Protein AF-A0A4V1VKL9-F1 (afdb_monomer_lite)

Foldseek 3Di:
DPPCLQPAAEFEDDVTQWDHDPDLVPIDHDPCSQVVVVVVCVSNVNRYDYDYPDDPVSVVVHYVGD

Secondary structure (DSSP, 8-state):
--TTTTPPEEEE-BTTTB---SSGGG----TTHHHHHHHHHHHTTT-EEEE-SS-HHHHTTTS---

Sequence (66 aa):
MGPIADAALFLDFDGTLVEIAPRPDAVRVPDHLPALLQRLTEGLGGALAIVSGRALAELEHFLPVP

Structure (mmCIF, N/CA/C/O backbone):
data_AF-A0A4V1VKL9-F1
#
_entry.id   AF-A0A4V1VKL9-F1
#
loop_
_atom_site.group_PDB
_atom_site.id
_atom_site.type_symbol
_atom_site.label_atom_id
_atom_site.label_alt_id
_atom_site.label_comp_id
_atom_site.label_asym_id
_atom_site.label_entity_id
_atom_site.label_seq_id
_atom_site.pdbx_PDB_ins_code
_atom_site.Cartn_x
_atom_site.Cartn_y
_atom_site.Cartn_z
_atom_site.occupancy
_atom_site.B_iso_or_equiv
_atom_site.auth_seq_id
_atom_site.auth_comp_id
_atom_site.auth_asym_id
_atom_site.auth_atom_id
_atom_site.pdbx_PDB_model_num
ATOM 1 N N . MET A 1 1 ? -8.982 -4.016 18.016 1.00 60.81 1 MET A N 1
ATOM 2 C CA . MET A 1 1 ? -7.625 -3.611 17.594 1.00 60.81 1 MET A CA 1
ATOM 3 C C . MET A 1 1 ? -6.977 -2.905 18.765 1.00 60.81 1 MET A C 1
ATOM 5 O O . MET A 1 1 ? -7.694 -2.241 19.495 1.00 60.81 1 MET A O 1
ATOM 9 N N . GLY A 1 2 ? -5.691 -3.143 19.026 1.00 71.69 2 GLY A N 1
ATOM 10 C CA . GLY A 1 2 ? -4.971 -2.476 20.117 1.00 71.69 2 GLY A CA 1
ATOM 11 C C . GLY A 1 2 ? -4.680 -0.997 19.788 1.00 71.69 2 GLY A C 1
ATOM 12 O O . GLY A 1 2 ? -5.530 -0.355 19.180 1.00 71.69 2 GLY A O 1
ATOM 13 N N . PRO A 1 3 ? -3.494 -0.452 20.113 1.00 64.94 3 PRO A N 1
ATOM 14 C CA . PRO A 1 3 ? -3.162 0.985 20.033 1.00 64.94 3 PRO A CA 1
ATOM 15 C C . PRO A 1 3 ? -3.336 1.703 18.674 1.00 64.94 3 PRO A C 1
ATOM 17 O O . PRO A 1 3 ? -3.070 2.895 18.595 1.00 64.94 3 PRO A O 1
ATOM 20 N N . ILE A 1 4 ? -3.776 1.020 17.616 1.00 74.69 4 ILE A N 1
ATOM 21 C CA . ILE A 1 4 ? -4.028 1.599 16.286 1.00 74.69 4 ILE A CA 1
ATOM 22 C C . ILE A 1 4 ? -5.512 1.855 15.987 1.00 74.69 4 ILE A C 1
ATOM 24 O O . ILE A 1 4 ? -5.820 2.325 14.903 1.00 74.69 4 ILE A O 1
ATOM 28 N N . ALA A 1 5 ? -6.437 1.525 16.898 1.00 75.81 5 ALA A N 1
ATOM 29 C CA . ALA A 1 5 ? -7.877 1.674 16.644 1.00 75.81 5 ALA A CA 1
ATOM 30 C C . ALA A 1 5 ? -8.304 3.128 16.344 1.00 75.81 5 ALA A C 1
ATOM 32 O O . ALA A 1 5 ? -9.221 3.326 15.557 1.00 75.81 5 ALA A O 1
ATOM 33 N N . ASP A 1 6 ? -7.599 4.114 16.909 1.00 84.94 6 ASP A N 1
ATOM 34 C CA . ASP A 1 6 ? -7.832 5.550 16.680 1.00 84.94 6 ASP A CA 1
ATOM 35 C C . ASP A 1 6 ? -6.774 6.182 15.751 1.00 84.94 6 ASP A C 1
ATOM 37 O O . ASP A 1 6 ? -6.598 7.401 15.723 1.00 84.94 6 ASP A O 1
ATOM 41 N N . ALA A 1 7 ? -6.007 5.359 15.028 1.00 90.31 7 ALA A N 1
ATOM 42 C CA . ALA A 1 7 ? -4.951 5.825 14.137 1.00 90.31 7 ALA A CA 1
ATOM 43 C C . ALA A 1 7 ? -5.422 5.879 12.679 1.00 90.31 7 ALA A C 1
ATOM 45 O O . ALA A 1 7 ? -6.263 5.093 12.250 1.00 90.31 7 ALA A O 1
ATOM 46 N N . ALA A 1 8 ? -4.806 6.766 11.898 1.00 94.06 8 ALA A N 1
ATOM 47 C CA . ALA A 1 8 ? -4.862 6.716 10.442 1.00 94.06 8 ALA A CA 1
ATOM 48 C C . ALA A 1 8 ? -3.594 6.042 9.906 1.00 94.06 8 ALA A C 1
ATOM 50 O O . ALA A 1 8 ? -2.480 6.412 10.289 1.00 94.06 8 ALA A O 1
ATOM 51 N N . LEU A 1 9 ? -3.759 5.051 9.031 1.00 94.00 9 LEU A N 1
ATOM 52 C CA . L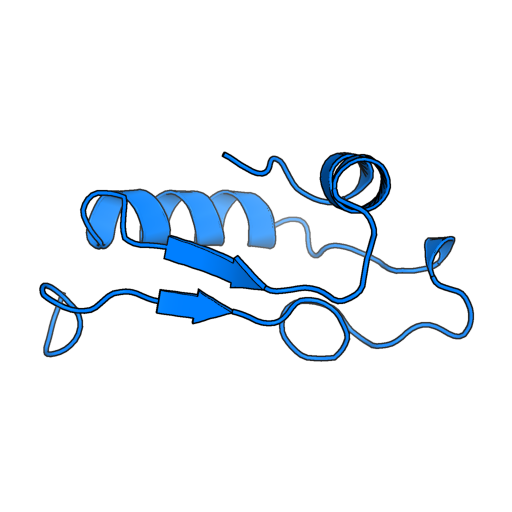EU A 1 9 ? -2.664 4.283 8.453 1.00 94.00 9 LEU A CA 1
ATOM 53 C C . LEU A 1 9 ? -2.352 4.769 7.036 1.00 94.00 9 LEU A C 1
ATOM 55 O O . LEU A 1 9 ? -3.186 4.683 6.140 1.00 94.00 9 LEU A O 1
ATOM 59 N N . PHE A 1 10 ? -1.123 5.232 6.830 1.00 95.75 10 PHE A N 1
ATOM 60 C CA . PHE A 1 10 ? -0.605 5.619 5.521 1.00 95.75 10 PHE A CA 1
ATOM 61 C C . PHE A 1 10 ? 0.458 4.607 5.110 1.00 95.75 10 PHE A C 1
ATOM 63 O O . PHE A 1 10 ? 1.428 4.405 5.842 1.00 95.75 10 PHE A O 1
ATOM 70 N N . LEU A 1 11 ? 0.257 3.950 3.971 1.00 95.56 11 LEU A N 1
ATOM 71 C CA . LEU A 1 11 ? 1.147 2.900 3.480 1.00 95.56 11 LEU A CA 1
ATOM 72 C C . LEU A 1 11 ? 1.734 3.307 2.142 1.00 95.56 11 LEU A C 1
ATOM 74 O O . LEU A 1 11 ? 0.998 3.670 1.228 1.00 95.56 11 LEU A O 1
ATOM 78 N N . ASP A 1 12 ? 3.050 3.202 2.026 1.00 96.56 12 ASP A N 1
ATOM 79 C CA . ASP A 1 12 ? 3.704 3.234 0.726 1.00 96.56 12 ASP A CA 1
ATOM 80 C C . ASP A 1 12 ? 3.422 1.943 -0.063 1.00 96.56 12 ASP A C 1
ATOM 82 O O . ASP A 1 12 ? 3.022 0.934 0.516 1.00 96.56 12 ASP A O 1
ATOM 86 N N . PHE A 1 13 ? 3.585 1.969 -1.386 1.00 95.44 13 PHE A N 1
ATOM 87 C CA . PHE A 1 13 ? 3.332 0.820 -2.255 1.00 95.44 13 PHE A CA 1
ATOM 88 C C . PHE A 1 13 ? 4.626 0.088 -2.640 1.00 95.44 13 PHE A C 1
ATOM 90 O O . PHE A 1 13 ? 4.859 -1.029 -2.170 1.00 95.44 13 PHE A O 1
ATOM 97 N N . ASP A 1 14 ? 5.466 0.696 -3.480 1.00 95.56 14 ASP A N 1
ATOM 98 C CA . ASP A 1 14 ? 6.642 0.051 -4.075 1.00 95.56 14 ASP A CA 1
ATOM 99 C C . ASP A 1 14 ? 7.777 -0.126 -3.064 1.00 95.56 14 ASP A C 1
ATOM 101 O O . ASP A 1 14 ? 8.344 0.838 -2.567 1.00 95.56 14 ASP A O 1
ATOM 105 N N . GLY A 1 15 ? 8.161 -1.372 -2.795 1.00 95.62 15 GLY A N 1
ATOM 106 C CA . GLY A 1 15 ? 9.145 -1.699 -1.761 1.00 95.62 15 GLY A CA 1
ATOM 107 C C . GLY A 1 15 ? 8.570 -1.733 -0.343 1.00 95.62 15 GLY A C 1
ATOM 108 O O . GLY A 1 15 ? 9.325 -1.966 0.600 1.00 95.62 15 GLY A O 1
ATOM 109 N N . THR A 1 16 ? 7.253 -1.548 -0.194 1.00 96.12 16 THR A N 1
ATOM 110 C CA . THR A 1 16 ? 6.544 -1.607 1.093 1.00 96.12 16 THR A CA 1
ATOM 111 C C . THR A 1 16 ? 5.454 -2.681 1.087 1.00 96.12 16 THR A C 1
ATOM 113 O O . THR A 1 16 ? 5.507 -3.625 1.873 1.00 96.12 16 THR A O 1
ATOM 116 N N . LEU A 1 17 ? 4.460 -2.562 0.203 1.00 95.88 17 LEU A N 1
ATOM 117 C CA . LEU A 1 17 ? 3.380 -3.549 0.055 1.00 95.88 17 LEU A CA 1
ATOM 118 C C . LEU A 1 17 ? 3.678 -4.588 -1.022 1.00 95.88 17 LEU A C 1
ATOM 120 O O . LEU A 1 17 ? 3.148 -5.699 -0.988 1.00 95.88 17 LEU A O 1
ATOM 124 N N . VAL A 1 18 ? 4.514 -4.215 -1.983 1.00 95.50 18 VAL A N 1
ATOM 125 C CA . VAL A 1 18 ? 4.966 -5.069 -3.075 1.00 95.50 18 VAL A CA 1
ATOM 126 C C . VAL A 1 18 ? 6.474 -4.951 -3.216 1.00 95.50 18 VAL A C 1
ATOM 128 O O . VAL A 1 18 ? 7.058 -3.916 -2.905 1.00 95.50 18 VAL A O 1
ATOM 131 N N . GLU A 1 19 ? 7.112 -6.002 -3.714 1.00 96.50 19 GLU A N 1
ATOM 132 C CA . GLU A 1 19 ? 8.542 -5.964 -4.011 1.00 96.50 19 GLU A CA 1
ATOM 133 C C . GLU A 1 19 ? 8.845 -5.010 -5.170 1.00 96.50 19 GLU A C 1
ATOM 135 O O . GLU A 1 19 ? 8.091 -4.927 -6.146 1.00 96.50 19 GLU A O 1
ATOM 140 N N . ILE A 1 20 ? 9.990 -4.329 -5.088 1.00 94.44 20 ILE A N 1
ATOM 141 C CA . ILE A 1 20 ? 10.481 -3.499 -6.190 1.00 94.44 20 ILE A CA 1
ATOM 142 C C . ILE A 1 20 ? 10.790 -4.405 -7.385 1.00 94.44 20 ILE A C 1
ATOM 144 O O . ILE A 1 20 ? 11.520 -5.391 -7.276 1.00 94.44 20 ILE A O 1
ATOM 148 N N . ALA A 1 21 ? 10.263 -4.038 -8.552 1.00 94.19 21 ALA A N 1
ATOM 149 C CA . ALA A 1 21 ? 10.502 -4.740 -9.806 1.00 94.19 21 ALA A CA 1
ATOM 150 C C . ALA A 1 21 ? 11.393 -3.912 -10.756 1.00 94.19 21 ALA A C 1
ATOM 152 O O . ALA A 1 21 ? 11.428 -2.685 -10.659 1.00 94.19 21 ALA A O 1
ATOM 153 N N . PRO A 1 22 ? 12.075 -4.543 -11.735 1.00 93.81 22 PRO A N 1
ATOM 154 C CA . PRO A 1 22 ? 12.916 -3.829 -12.705 1.00 93.81 22 PRO A CA 1
ATOM 155 C C . PRO A 1 22 ? 12.166 -2.816 -13.581 1.00 93.81 22 PRO A C 1
ATOM 157 O O . PRO A 1 22 ? 12.789 -1.949 -14.191 1.00 93.81 22 PRO A O 1
ATOM 160 N N . ARG A 1 23 ? 10.840 -2.957 -13.697 1.00 93.00 23 ARG A N 1
ATOM 161 C CA . ARG A 1 23 ? 9.950 -2.032 -14.406 1.00 93.00 23 ARG A CA 1
ATOM 162 C C . ARG A 1 23 ? 8.659 -1.853 -13.599 1.00 93.00 23 ARG A C 1
ATOM 164 O O . ARG A 1 23 ? 8.223 -2.833 -12.989 1.00 93.00 23 ARG A O 1
ATOM 171 N N . PRO A 1 24 ? 8.017 -0.671 -13.631 1.00 87.00 24 PRO A N 1
ATOM 172 C CA . PRO A 1 24 ? 6.805 -0.409 -12.850 1.00 87.00 24 PRO A CA 1
ATOM 173 C C . PRO A 1 24 ? 5.659 -1.397 -13.115 1.00 87.00 24 PRO A C 1
ATOM 175 O O . PRO A 1 24 ? 4.998 -1.848 -12.182 1.00 87.00 24 PRO A O 1
ATOM 178 N N . ASP A 1 25 ? 5.464 -1.801 -14.369 1.00 90.31 25 ASP A N 1
ATOM 179 C CA . ASP A 1 25 ? 4.421 -2.733 -14.816 1.00 90.31 25 ASP A CA 1
ATOM 180 C C . ASP A 1 25 ? 4.721 -4.212 -14.508 1.00 90.31 25 ASP A C 1
ATOM 182 O O . ASP A 1 25 ? 3.872 -5.074 -14.716 1.00 90.31 25 ASP A O 1
ATOM 186 N N . ALA A 1 26 ? 5.928 -4.529 -14.028 1.00 94.06 26 ALA A N 1
ATOM 187 C CA . ALA A 1 26 ? 6.347 -5.893 -13.703 1.00 94.06 26 ALA A CA 1
ATOM 188 C C . ALA A 1 26 ? 6.122 -6.269 -12.227 1.00 94.06 26 ALA A C 1
ATOM 190 O O . ALA A 1 26 ? 6.487 -7.373 -11.811 1.00 94.06 26 ALA A O 1
ATOM 191 N N . VAL A 1 27 ? 5.549 -5.361 -11.436 1.00 95.06 27 VAL A N 1
ATOM 192 C CA . VAL A 1 27 ? 5.189 -5.609 -10.040 1.00 95.06 27 VAL A CA 1
ATOM 193 C C . VAL A 1 27 ? 4.159 -6.731 -9.932 1.00 95.06 27 VAL A C 1
ATOM 195 O O . VAL A 1 27 ? 3.254 -6.862 -10.756 1.00 95.06 27 VAL A O 1
ATOM 198 N N . ARG A 1 28 ? 4.297 -7.551 -8.885 1.00 94.88 28 ARG A N 1
ATOM 199 C CA . ARG A 1 28 ? 3.351 -8.618 -8.551 1.00 94.88 28 ARG A CA 1
ATOM 200 C C . ARG A 1 28 ? 2.686 -8.316 -7.221 1.00 94.88 28 ARG A C 1
ATOM 202 O O . ARG A 1 28 ? 3.357 -8.244 -6.196 1.00 94.88 28 ARG A O 1
ATOM 209 N N . VAL A 1 29 ? 1.365 -8.192 -7.252 1.00 95.38 29 VAL A N 1
ATOM 210 C CA . VAL A 1 29 ? 0.540 -8.058 -6.053 1.00 95.38 29 VAL A CA 1
ATOM 211 C C . VAL A 1 29 ? 0.314 -9.446 -5.458 1.00 95.38 29 VAL A C 1
ATOM 213 O O . VAL A 1 29 ? -0.173 -10.325 -6.170 1.00 95.38 29 VAL A O 1
ATOM 216 N N . PRO A 1 30 ? 0.657 -9.682 -4.181 1.00 95.31 30 PRO A N 1
ATOM 217 C CA . PRO A 1 30 ? 0.311 -10.932 -3.520 1.00 95.31 30 PRO A CA 1
ATOM 218 C C . PRO A 1 30 ? -1.210 -11.115 -3.451 1.00 95.31 30 PRO A C 1
ATOM 220 O O . PRO A 1 30 ? -1.917 -10.199 -3.036 1.00 95.31 30 PRO A O 1
ATOM 223 N N . ASP A 1 31 ? -1.714 -12.313 -3.757 1.00 94.81 31 ASP A N 1
ATOM 224 C CA . ASP A 1 31 ? -3.163 -12.591 -3.833 1.00 94.81 31 ASP A CA 1
ATOM 225 C C . ASP A 1 31 ? -3.937 -12.241 -2.546 1.00 94.81 31 ASP A C 1
ATOM 227 O O . ASP A 1 31 ? -5.123 -11.919 -2.574 1.00 94.81 31 ASP A O 1
ATOM 231 N N . HIS A 1 32 ? -3.266 -12.290 -1.393 1.00 94.44 32 HIS A N 1
ATOM 232 C CA . HIS A 1 32 ? -3.862 -11.989 -0.092 1.00 94.44 32 HIS A CA 1
ATOM 233 C C . HIS A 1 32 ? -3.879 -10.492 0.254 1.00 94.44 32 HIS A C 1
ATOM 235 O O . HIS A 1 32 ? -4.574 -10.102 1.196 1.00 94.44 32 HIS A O 1
ATOM 241 N N . LEU A 1 33 ? -3.109 -9.662 -0.459 1.00 95.00 33 LEU A N 1
ATOM 242 C CA . LEU A 1 33 ? -2.921 -8.252 -0.127 1.00 95.00 33 LEU A CA 1
ATOM 243 C C . LEU A 1 33 ? -4.230 -7.448 -0.225 1.00 95.00 33 LEU A C 1
ATOM 245 O O . LEU A 1 33 ? -4.548 -6.771 0.753 1.00 95.00 33 LEU A O 1
ATOM 249 N N . PRO A 1 34 ? -5.051 -7.554 -1.293 1.00 93.44 34 PRO A N 1
ATOM 250 C CA . PRO A 1 34 ? -6.317 -6.818 -1.364 1.00 93.44 34 PRO A CA 1
ATOM 251 C C . PRO A 1 34 ? -7.258 -7.141 -0.195 1.00 93.44 34 PRO A C 1
ATOM 253 O O . PRO A 1 34 ? -7.777 -6.242 0.464 1.00 93.44 34 PRO A O 1
ATOM 256 N N . ALA A 1 35 ? -7.410 -8.429 0.131 1.00 93.81 35 ALA A N 1
ATOM 257 C CA . ALA A 1 35 ? -8.252 -8.863 1.244 1.00 93.81 35 ALA A CA 1
ATOM 258 C C . ALA A 1 35 ? -7.700 -8.418 2.609 1.00 93.81 35 ALA A C 1
ATOM 260 O O . ALA A 1 35 ? -8.465 -8.196 3.547 1.00 93.81 35 ALA A O 1
ATOM 261 N N . LEU A 1 36 ? -6.376 -8.312 2.757 1.00 94.31 36 LEU A N 1
ATOM 262 C CA . LEU A 1 36 ? -5.750 -7.773 3.963 1.00 94.31 36 LEU A CA 1
ATOM 263 C C . LEU A 1 36 ? -6.022 -6.272 4.111 1.00 94.31 36 LEU A C 1
ATOM 265 O O . LEU A 1 36 ? -6.440 -5.851 5.188 1.00 94.31 36 LEU A O 1
ATOM 269 N N . LEU A 1 37 ? -5.824 -5.492 3.045 1.00 94.38 37 LEU A N 1
ATOM 270 C CA . LEU A 1 37 ? -6.078 -4.050 3.045 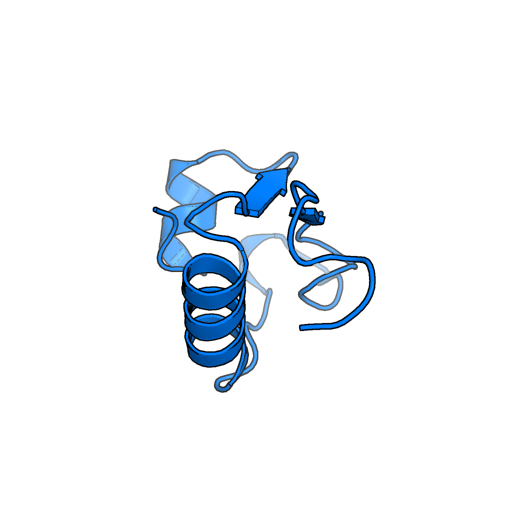1.00 94.38 37 LEU A CA 1
ATOM 271 C C . LEU A 1 37 ? -7.544 -3.752 3.354 1.00 94.38 37 LEU A C 1
ATOM 273 O O . LEU A 1 37 ? -7.812 -2.909 4.201 1.00 94.38 37 LEU A O 1
ATOM 277 N N . GLN A 1 38 ? -8.482 -4.511 2.781 1.00 93.44 38 GLN A N 1
ATOM 278 C CA . GLN A 1 38 ? -9.904 -4.360 3.088 1.00 93.44 38 GLN A CA 1
ATOM 279 C C . GLN A 1 38 ? -10.196 -4.542 4.588 1.00 93.44 38 GLN A C 1
ATOM 281 O O . GLN A 1 38 ? -10.835 -3.686 5.198 1.00 93.44 38 GLN A O 1
ATOM 286 N N . ARG A 1 39 ? -9.682 -5.611 5.217 1.00 93.06 39 ARG A N 1
ATOM 287 C CA . ARG A 1 39 ? -9.877 -5.837 6.662 1.00 93.06 39 ARG A CA 1
ATOM 288 C C . ARG A 1 39 ? -9.244 -4.741 7.521 1.00 93.06 39 ARG A C 1
ATOM 290 O O . ARG A 1 39 ? -9.776 -4.418 8.580 1.00 93.06 39 ARG A O 1
ATOM 297 N N . LEU A 1 40 ? -8.100 -4.198 7.098 1.00 92.31 40 LEU A N 1
ATOM 298 C CA . LEU A 1 40 ? -7.455 -3.081 7.790 1.00 92.31 40 LEU A CA 1
ATOM 299 C C . LEU A 1 40 ? -8.292 -1.808 7.669 1.00 92.31 40 LEU A C 1
ATOM 301 O O . LEU A 1 40 ? -8.535 -1.162 8.683 1.00 92.31 40 LEU A O 1
ATOM 305 N N . THR A 1 41 ? -8.790 -1.489 6.474 1.00 92.44 41 THR A N 1
ATOM 306 C CA . THR A 1 41 ? -9.686 -0.350 6.245 1.00 92.44 41 THR A CA 1
ATOM 307 C C . THR A 1 41 ? -10.942 -0.452 7.110 1.00 92.44 41 THR A C 1
ATOM 309 O O . THR A 1 41 ? -11.290 0.512 7.786 1.00 92.44 41 THR A O 1
ATOM 312 N N . GLU A 1 42 ? -11.589 -1.621 7.163 1.00 92.31 42 GLU A N 1
ATOM 313 C CA . GLU A 1 42 ? -12.763 -1.859 8.019 1.00 92.31 42 GLU A CA 1
ATOM 314 C C . GLU A 1 42 ? -12.430 -1.682 9.509 1.00 92.31 42 GLU A C 1
ATOM 316 O O . GLU A 1 42 ? -13.156 -1.012 10.243 1.00 92.31 42 GLU A O 1
ATOM 321 N N . GLY A 1 43 ? -11.303 -2.240 9.958 1.00 91.25 43 GLY A N 1
ATOM 322 C CA . GLY A 1 43 ? -10.863 -2.152 11.348 1.00 91.25 43 GLY A CA 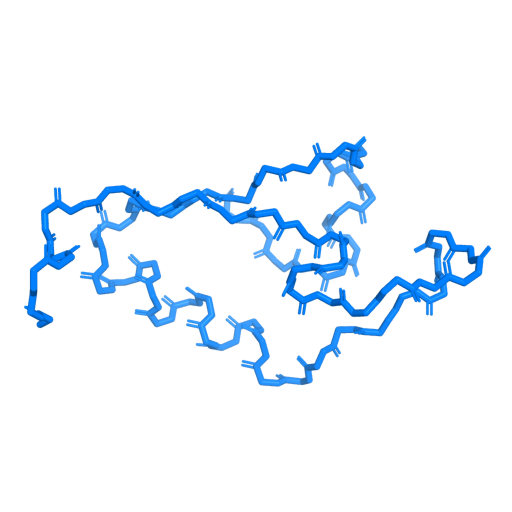1
ATOM 323 C C . GLY A 1 43 ? -10.444 -0.747 11.801 1.00 91.25 43 GLY A C 1
ATOM 324 O O . GLY A 1 43 ? -10.566 -0.428 12.982 1.00 91.25 43 GLY A O 1
ATOM 325 N N . LEU A 1 44 ? -9.979 0.087 10.869 1.00 92.25 44 LEU A N 1
ATOM 326 C CA . LEU A 1 44 ? -9.581 1.482 11.093 1.00 92.25 44 LEU A CA 1
ATOM 327 C C . LEU A 1 44 ? -10.728 2.475 10.836 1.00 92.25 44 LEU A C 1
ATOM 329 O O . LEU A 1 44 ? -10.491 3.677 10.749 1.00 92.25 44 LEU A O 1
ATOM 333 N N . GLY A 1 45 ? -11.965 2.002 10.642 1.00 91.69 45 GLY A N 1
ATOM 334 C CA . GLY A 1 45 ? -13.105 2.879 10.351 1.00 91.69 45 GLY A CA 1
ATOM 335 C C . GLY A 1 45 ? -12.931 3.706 9.071 1.00 91.69 45 GLY A C 1
ATOM 336 O O . GLY A 1 45 ? -13.402 4.838 9.001 1.00 91.69 45 GLY A O 1
ATOM 337 N N . GLY A 1 46 ? -12.224 3.166 8.076 1.00 92.25 46 GLY A N 1
ATOM 338 C CA . GLY A 1 46 ? -11.907 3.846 6.819 1.00 92.25 46 GLY A CA 1
ATOM 339 C C . GLY A 1 46 ? -10.614 4.665 6.839 1.00 92.25 46 GLY A C 1
ATOM 340 O O . GLY A 1 46 ? -10.226 5.191 5.800 1.00 92.25 46 GLY A O 1
ATOM 341 N N . ALA A 1 47 ? -9.914 4.765 7.973 1.00 94.50 47 ALA A N 1
ATOM 342 C CA . ALA A 1 47 ? -8.699 5.569 8.101 1.00 94.50 47 ALA A CA 1
ATOM 343 C C . ALA A 1 47 ? -7.444 4.852 7.554 1.00 94.50 47 ALA A C 1
ATOM 345 O O . ALA A 1 47 ? -6.457 4.671 8.267 1.00 94.50 47 ALA A O 1
ATOM 346 N N . LEU A 1 48 ? -7.476 4.436 6.285 1.00 93.69 48 LEU A N 1
ATOM 347 C CA . LEU A 1 48 ? -6.337 3.869 5.561 1.00 93.69 48 LEU A CA 1
ATOM 348 C C . LEU A 1 48 ? -6.180 4.560 4.206 1.00 93.69 48 LEU A C 1
ATOM 350 O O . LEU A 1 48 ? -7.143 4.671 3.453 1.00 93.69 48 LEU A O 1
ATOM 354 N N . ALA A 1 49 ? -4.958 4.972 3.880 1.00 95.12 49 ALA A N 1
ATOM 355 C CA . ALA A 1 49 ? -4.615 5.523 2.575 1.00 95.12 49 ALA A CA 1
ATOM 356 C C . ALA A 1 49 ? -3.330 4.891 2.026 1.00 95.12 49 ALA A C 1
ATOM 358 O O . ALA A 1 49 ? -2.368 4.659 2.763 1.00 95.12 49 ALA A O 1
ATOM 359 N N . ILE A 1 50 ? -3.305 4.657 0.712 1.00 95.62 50 ILE A N 1
ATOM 360 C CA . ILE A 1 50 ? -2.081 4.313 -0.013 1.00 95.62 50 ILE A CA 1
ATOM 361 C C . ILE A 1 50 ? -1.430 5.606 -0.500 1.00 95.62 50 ILE A C 1
ATOM 363 O O . ILE A 1 50 ? -2.068 6.422 -1.162 1.00 95.62 50 ILE A O 1
ATOM 367 N N . VAL A 1 51 ? -0.156 5.793 -0.172 1.00 95.88 51 VAL A N 1
ATOM 368 C CA . VAL A 1 51 ? 0.652 6.944 -0.575 1.00 95.88 51 VAL A CA 1
ATOM 369 C C . VAL A 1 51 ? 1.711 6.442 -1.539 1.00 95.88 51 VAL A C 1
ATOM 371 O O . VAL A 1 51 ? 2.635 5.758 -1.135 1.00 95.88 51 VAL A O 1
ATOM 374 N N . SER A 1 52 ? 1.585 6.764 -2.821 1.00 94.88 52 SER A N 1
ATOM 375 C CA . SER A 1 52 ? 2.507 6.271 -3.845 1.00 94.88 52 SER A CA 1
ATOM 376 C C . SER A 1 52 ? 2.979 7.403 -4.748 1.00 94.88 52 SER A C 1
ATOM 378 O O . SER A 1 52 ? 2.280 8.397 -4.940 1.00 94.88 52 SER A O 1
ATOM 380 N N . GLY A 1 53 ? 4.168 7.231 -5.328 1.00 94.69 53 GLY A N 1
ATOM 381 C CA . GLY A 1 53 ? 4.639 8.054 -6.442 1.00 94.69 53 GLY A CA 1
ATOM 382 C C . GLY A 1 53 ? 4.010 7.679 -7.791 1.00 94.69 53 GLY A C 1
ATOM 383 O O . GLY A 1 53 ? 4.202 8.406 -8.765 1.00 94.69 53 GLY A O 1
ATOM 384 N N . ARG A 1 54 ? 3.279 6.558 -7.870 1.00 94.00 54 ARG A N 1
ATOM 385 C CA . ARG A 1 54 ? 2.558 6.142 -9.080 1.00 94.00 54 ARG A CA 1
ATOM 386 C C . ARG A 1 54 ? 1.360 7.042 -9.346 1.00 94.00 54 ARG A C 1
ATOM 388 O O . ARG A 1 54 ? 0.736 7.574 -8.429 1.00 94.00 54 ARG A O 1
ATOM 395 N N . ALA A 1 55 ? 0.995 7.164 -10.619 1.00 94.06 55 ALA A N 1
ATOM 396 C CA . ALA A 1 55 ? -0.274 7.779 -10.979 1.00 94.06 55 ALA A CA 1
ATOM 397 C C . ALA A 1 55 ? -1.440 6.923 -10.457 1.00 94.06 55 ALA A C 1
ATOM 399 O O . ALA A 1 55 ? -1.375 5.695 -10.512 1.00 94.06 55 ALA A O 1
ATOM 400 N N . LEU A 1 56 ? -2.530 7.559 -10.016 1.00 92.25 56 LEU A N 1
ATOM 401 C CA . LEU A 1 56 ? -3.707 6.850 -9.495 1.00 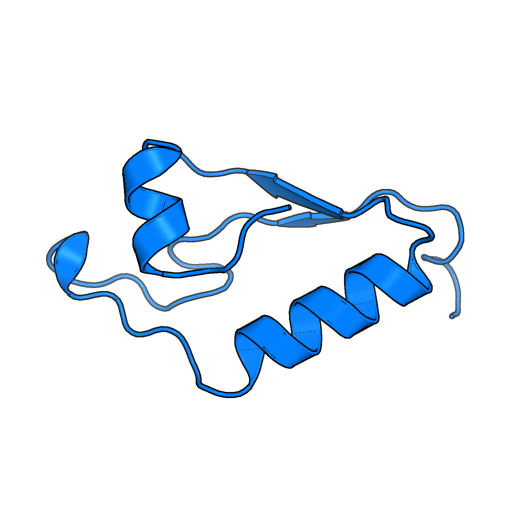92.25 56 LEU A CA 1
ATOM 402 C C . LEU A 1 56 ? -4.225 5.786 -10.477 1.00 92.25 56 LEU A C 1
ATOM 404 O O . LEU A 1 56 ? -4.401 4.636 -10.093 1.00 92.25 56 LEU A O 1
ATOM 408 N N . ALA A 1 57 ? -4.349 6.146 -11.759 1.00 92.31 57 ALA A N 1
ATOM 409 C CA . ALA A 1 57 ? -4.803 5.232 -12.807 1.00 92.31 57 ALA A CA 1
ATOM 410 C C . ALA A 1 57 ? -3.892 4.004 -12.983 1.00 92.31 57 ALA A C 1
ATOM 412 O O . ALA A 1 57 ? -4.354 2.941 -13.380 1.00 92.31 57 ALA A O 1
ATOM 413 N N . GLU A 1 58 ? -2.591 4.128 -12.707 1.00 92.62 58 GLU A N 1
ATOM 414 C CA . GLU A 1 58 ? -1.666 2.993 -12.732 1.00 92.62 58 GLU A CA 1
ATOM 415 C C . GLU A 1 58 ? -1.855 2.112 -11.492 1.00 92.62 58 GLU A C 1
ATOM 417 O O . GLU A 1 58 ? -1.896 0.891 -11.604 1.00 92.62 58 GLU A O 1
ATOM 422 N N . LEU A 1 59 ? -2.024 2.721 -10.317 1.00 93.12 59 LEU A N 1
ATOM 423 C CA . LEU A 1 59 ? -2.234 2.002 -9.062 1.00 93.12 59 LEU A CA 1
ATOM 424 C C . LEU A 1 59 ? -3.542 1.188 -9.068 1.00 93.12 59 LEU A C 1
ATOM 426 O O . LEU A 1 59 ? -3.553 0.054 -8.589 1.00 93.12 59 LEU A O 1
ATOM 430 N N . GLU A 1 60 ? -4.600 1.718 -9.688 1.00 92.44 60 GLU A N 1
ATOM 431 C CA . GLU A 1 60 ? -5.895 1.046 -9.895 1.00 92.44 60 GLU A CA 1
ATOM 432 C C . GLU A 1 60 ? -5.792 -0.262 -10.698 1.00 92.44 60 GLU A C 1
ATOM 434 O O . GLU A 1 60 ? -6.636 -1.145 -10.550 1.00 92.44 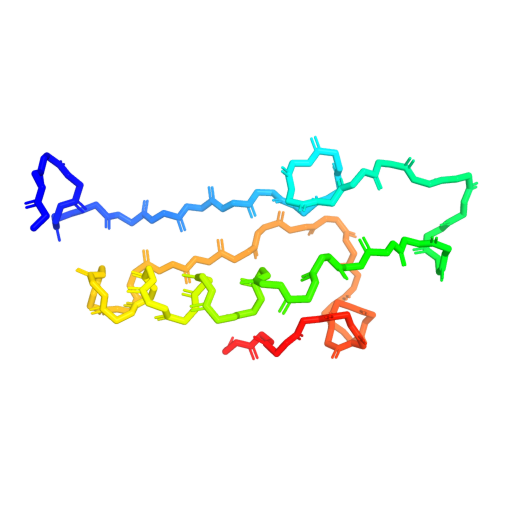60 GLU A O 1
ATOM 439 N N . HIS A 1 61 ? -4.750 -0.432 -11.522 1.00 92.06 61 HIS A N 1
ATOM 440 C CA . HIS A 1 61 ? -4.519 -1.698 -12.228 1.00 92.06 61 HIS A CA 1
ATOM 441 C C . HIS A 1 61 ? -4.006 -2.810 -11.300 1.00 92.06 61 HIS A C 1
ATOM 443 O O . HIS A 1 61 ? -4.131 -3.988 -11.635 1.00 92.06 61 HIS A O 1
ATOM 449 N N . PHE A 1 62 ? -3.410 -2.453 -10.160 1.00 91.88 62 PHE A N 1
ATOM 450 C CA . PHE A 1 62 ? -2.784 -3.395 -9.230 1.00 91.88 62 PHE A CA 1
ATOM 451 C C . PHE A 1 62 ? -3.643 -3.665 -8.001 1.00 91.88 62 PHE A C 1
ATOM 453 O O . PHE A 1 62 ? -3.731 -4.804 -7.543 1.00 91.88 62 PHE A O 1
ATOM 460 N N . LEU A 1 63 ? -4.259 -2.623 -7.448 1.00 88.50 63 LEU A N 1
ATOM 461 C CA . LEU A 1 63 ? -5.058 -2.708 -6.237 1.00 88.50 63 LEU A CA 1
ATOM 462 C C . LEU A 1 63 ? -6.417 -2.042 -6.451 1.00 88.50 63 LEU A C 1
ATOM 464 O O . LEU A 1 63 ? -6.485 -0.983 -7.073 1.00 88.50 63 LEU A O 1
ATOM 468 N N . PRO A 1 64 ? -7.492 -2.602 -5.872 1.00 76.69 64 PRO A N 1
ATOM 469 C CA . PRO A 1 64 ? -8.728 -1.859 -5.705 1.00 76.69 64 PRO A CA 1
ATOM 470 C C .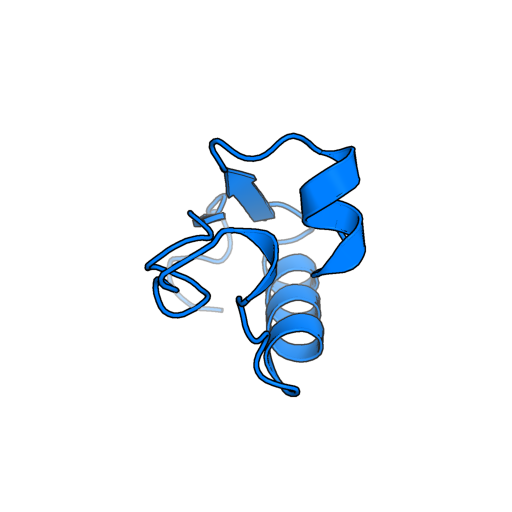 PRO A 1 64 ? -8.464 -0.749 -4.682 1.00 76.69 64 PRO A C 1
ATOM 472 O O . PRO A 1 64 ? -8.442 -0.994 -3.475 1.00 76.69 64 PRO A O 1
ATOM 475 N N . VAL A 1 65 ? -8.180 0.453 -5.171 1.00 66.00 65 VAL A N 1
ATOM 476 C CA . VAL A 1 65 ? -8.035 1.645 -4.334 1.00 66.00 65 VAL A CA 1
ATOM 477 C C . VAL A 1 65 ? -9.428 2.220 -4.044 1.00 66.00 65 VAL A C 1
ATOM 479 O O . VAL A 1 65 ? -10.212 2.373 -4.983 1.00 66.00 65 VAL A O 1
ATOM 482 N N . PRO A 1 66 ? -9.782 2.452 -2.766 1.00 56.69 66 PRO A N 1
ATOM 483 C CA . PRO A 1 66 ? -11.002 3.168 -2.403 1.00 56.69 66 PRO A CA 1
ATOM 484 C C . PRO A 1 66 ? -10.904 4.673 -2.680 1.00 56.69 66 PRO A C 1
ATOM 486 O O . PRO A 1 66 ? -9.771 5.210 -2.703 1.00 56.69 66 PRO A O 1
#

pLDDT: mean 90.54, std 8.81, range [56.69, 96.56]

Radius of gyration: 12.44 Å; chains: 1; bounding box: 26×21×35 Å